Protein AF-G3MFV6-F1 (afdb_monomer)

Organism: Amblyomma maculatum (NCBI:txid34609)

pLDDT: mean 78.37, std 13.34, range [38.03, 94.69]

Foldseek 3Di:
DDPDDDKDKDWDADPVGDTPFIAIPDPVRVVRDDPVRVVVSVVVVVVVVVVVPPPCPPPPNPPDPPPDPDDDDDPPVPDDPDDPVVVVVVVCVPPPPPPPPPPDDDDDPVVVVVVVVVVCVVPVPDDDDDDDD

Sequence (133 aa):
MLSAQPLESWLVIRHDGLVKLAHCTCIAGLGEACSHIAAVLFYLQATAAFYKREACRNGDDTWLPPHIENMLYVPISEIDFTSGKLKNKRRATRSPRSERRKAVKEPTEKEWATFLEAVSKAEPRAAILSVTP

Radius of gyration: 29.59 Å; Cα contacts (8 Å, |Δi|>4): 61; chains: 1; bounding box: 67×56×56 Å

Structure (mmCIF, N/CA/C/O backbone):
data_AF-G3MFV6-F1
#
_entry.id   AF-G3MFV6-F1
#
loop_
_atom_site.group_PDB
_atom_site.id
_atom_site.type_symbol
_atom_site.label_atom_id
_atom_site.label_alt_id
_atom_site.label_comp_id
_atom_site.label_asym_id
_atom_site.label_entity_id
_atom_site.label_seq_id
_atom_site.pdbx_PDB_ins_code
_atom_site.Cartn_x
_atom_site.Cartn_y
_atom_site.Cartn_z
_atom_site.occupancy
_atom_site.B_iso_or_equiv
_atom_site.auth_seq_id
_atom_site.auth_comp_id
_atom_site.auth_asym_id
_atom_site.auth_atom_id
_atom_site.pdbx_PDB_model_num
ATOM 1 N N . MET A 1 1 ? -13.646 -18.810 16.609 1.00 38.03 1 MET A N 1
ATOM 2 C CA . MET A 1 1 ? -12.653 -18.262 15.660 1.00 38.03 1 MET A CA 1
ATOM 3 C C . MET A 1 1 ? -12.789 -19.045 14.369 1.00 38.03 1 MET A C 1
ATOM 5 O O . MET A 1 1 ? -12.482 -20.228 14.372 1.00 38.03 1 MET A O 1
ATOM 9 N N . LEU A 1 2 ? -13.349 -18.452 13.313 1.00 43.94 2 LEU A N 1
ATOM 10 C CA . LEU A 1 2 ? -13.430 -19.128 12.017 1.00 43.94 2 LEU A CA 1
ATOM 11 C C . LEU A 1 2 ? -12.021 -19.183 11.425 1.00 43.94 2 LEU A C 1
ATOM 13 O O . LEU A 1 2 ? -11.457 -18.154 11.061 1.00 43.94 2 LEU A O 1
ATOM 17 N N . SER A 1 3 ? -11.448 -20.384 11.381 1.00 52.44 3 SER A N 1
ATOM 18 C CA . SER A 1 3 ? -10.265 -20.684 10.579 1.00 52.44 3 SER A CA 1
ATOM 19 C C . SER A 1 3 ? -10.695 -20.645 9.112 1.00 52.44 3 SER A C 1
ATOM 21 O O . SER A 1 3 ? -11.095 -21.652 8.536 1.00 52.44 3 SER A O 1
ATOM 23 N N . ALA A 1 4 ? -10.737 -19.445 8.535 1.00 67.75 4 ALA A N 1
ATOM 24 C CA . ALA A 1 4 ? -10.861 -19.296 7.095 1.00 67.75 4 ALA A CA 1
ATOM 25 C C . ALA A 1 4 ? -9.510 -19.675 6.482 1.00 67.75 4 ALA A C 1
ATOM 27 O O . ALA A 1 4 ? -8.471 -19.174 6.917 1.00 67.75 4 ALA A O 1
ATOM 28 N N . GLN A 1 5 ? -9.520 -20.590 5.514 1.00 74.75 5 GLN A N 1
ATOM 29 C CA . GLN A 1 5 ? -8.311 -20.932 4.773 1.00 74.75 5 GLN A CA 1
ATOM 30 C C . GLN A 1 5 ? -7.738 -19.662 4.116 1.00 74.75 5 GLN A C 1
ATOM 32 O O . GLN A 1 5 ? -8.519 -18.835 3.632 1.00 74.75 5 GLN A O 1
ATOM 37 N N . PRO A 1 6 ? -6.404 -19.474 4.112 1.00 80.12 6 PRO A N 1
ATOM 38 C CA . PRO A 1 6 ? -5.786 -18.349 3.424 1.00 80.12 6 PRO A CA 1
ATOM 39 C C . PRO A 1 6 ? -6.201 -18.345 1.954 1.00 80.12 6 PRO A C 1
ATOM 41 O O . PRO A 1 6 ? -6.156 -19.374 1.284 1.00 80.12 6 PRO A O 1
ATOM 44 N N . LEU A 1 7 ? -6.623 -17.185 1.463 1.00 85.81 7 LEU A N 1
ATOM 45 C CA . LEU A 1 7 ? -6.951 -17.013 0.055 1.00 85.81 7 LEU A CA 1
ATOM 46 C C . LEU A 1 7 ? -5.660 -17.014 -0.760 1.00 85.81 7 LEU A C 1
ATOM 48 O O . LEU A 1 7 ? -4.707 -16.312 -0.424 1.00 85.81 7 LEU A O 1
ATOM 52 N N . GLU A 1 8 ? -5.652 -17.766 -1.852 1.00 88.25 8 GLU A N 1
ATOM 53 C CA . GLU A 1 8 ? -4.541 -17.772 -2.790 1.00 88.25 8 GLU A CA 1
ATOM 54 C C . GLU A 1 8 ? -4.821 -16.748 -3.882 1.00 88.25 8 GLU A C 1
ATOM 56 O O . GLU A 1 8 ? -5.883 -16.749 -4.513 1.00 88.25 8 GLU A O 1
ATOM 61 N N . SER A 1 9 ? -3.870 -15.841 -4.080 1.00 90.25 9 SER A N 1
ATOM 62 C CA . SER A 1 9 ? -3.931 -14.828 -5.125 1.00 90.25 9 SER A CA 1
ATOM 63 C C . SER A 1 9 ? -2.646 -14.840 -5.928 1.00 90.25 9 SER A C 1
ATOM 65 O O . SER A 1 9 ? -1.559 -14.762 -5.354 1.00 90.25 9 SER A O 1
ATOM 67 N N . TRP A 1 10 ? -2.773 -14.887 -7.247 1.00 91.50 10 TRP A N 1
ATOM 68 C CA . TRP A 1 10 ? -1.651 -14.836 -8.172 1.00 91.50 10 TRP A CA 1
ATOM 69 C C . TRP A 1 10 ? -1.963 -13.886 -9.321 1.00 91.50 10 TRP A C 1
ATOM 71 O O . TRP A 1 10 ? -3.119 -13.592 -9.629 1.00 91.50 10 TRP A O 1
ATOM 81 N N . LEU A 1 11 ? -0.909 -13.362 -9.934 1.00 92.81 11 LEU A N 1
ATOM 82 C CA . LEU A 1 11 ? -1.010 -12.388 -11.007 1.00 92.81 11 LEU A CA 1
ATOM 83 C C . LEU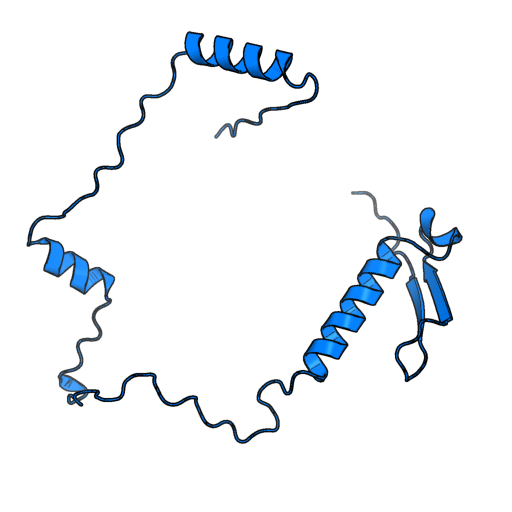 A 1 11 ? 0.195 -12.495 -11.938 1.00 92.81 11 LEU A C 1
ATOM 85 O O . LEU A 1 11 ? 1.288 -12.876 -11.523 1.00 92.81 11 LEU A O 1
ATOM 89 N N . VAL A 1 12 ? -0.019 -12.157 -13.203 1.00 93.88 12 VAL A N 1
ATOM 90 C CA . VAL A 1 12 ? 1.001 -12.157 -14.252 1.00 93.88 12 VAL A CA 1
ATOM 91 C C . VAL A 1 12 ? 1.204 -10.716 -14.696 1.00 93.88 12 VAL A C 1
ATOM 93 O O . VAL A 1 12 ? 0.308 -10.114 -15.292 1.00 93.88 12 VAL A O 1
ATOM 96 N N . ILE A 1 13 ? 2.379 -10.156 -14.407 1.00 93.81 13 ILE A N 1
ATOM 97 C CA . ILE A 1 13 ? 2.758 -8.788 -14.785 1.00 93.81 13 ILE A CA 1
ATOM 98 C C . ILE A 1 13 ? 3.916 -8.846 -15.776 1.00 93.81 13 ILE A C 1
ATOM 100 O O . ILE A 1 13 ? 4.885 -9.578 -15.582 1.00 93.81 13 ILE A O 1
ATOM 104 N N . ARG A 1 14 ? 3.825 -8.057 -16.845 1.00 94.69 14 ARG A N 1
ATOM 105 C CA . ARG A 1 14 ? 4.954 -7.813 -17.746 1.00 94.69 14 ARG A CA 1
ATOM 106 C C . ARG A 1 14 ? 5.969 -6.860 -17.119 1.00 94.69 14 ARG A C 1
ATOM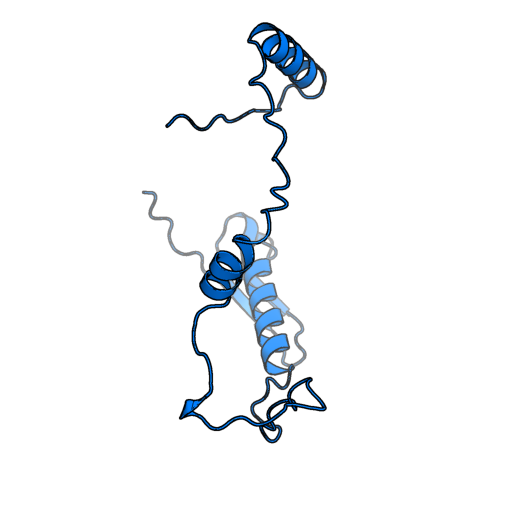 108 O O . ARG A 1 14 ? 5.639 -6.056 -16.258 1.00 94.69 14 ARG A O 1
ATOM 115 N N . HIS A 1 15 ? 7.190 -6.857 -17.645 1.00 89.50 15 HIS A N 1
ATOM 116 C CA . HIS A 1 15 ? 8.258 -5.965 -17.182 1.00 89.50 15 HIS A CA 1
ATOM 117 C C . HIS A 1 15 ? 7.907 -4.461 -17.258 1.00 89.50 15 HIS A C 1
ATOM 119 O O . HIS A 1 15 ? 8.447 -3.654 -16.508 1.00 89.50 15 HIS A O 1
ATOM 125 N N . ASP A 1 16 ? 6.996 -4.059 -18.144 1.00 89.94 16 ASP A N 1
ATOM 126 C CA . ASP A 1 16 ? 6.527 -2.673 -18.255 1.00 89.94 16 ASP A CA 1
ATOM 127 C C . ASP A 1 16 ? 5.440 -2.299 -17.228 1.00 89.94 16 ASP A C 1
ATOM 129 O O . ASP A 1 16 ? 4.945 -1.175 -17.235 1.00 89.94 16 ASP A O 1
ATOM 133 N N . GLY A 1 17 ? 5.074 -3.220 -16.332 1.00 89.81 17 GLY A N 1
ATOM 134 C CA . GLY A 1 17 ? 4.066 -3.014 -15.292 1.00 89.81 17 GLY A CA 1
ATOM 135 C C . GLY A 1 17 ? 2.636 -3.325 -15.734 1.00 89.81 17 GLY A C 1
ATOM 136 O O . GLY A 1 17 ? 1.714 -3.175 -14.934 1.00 89.81 17 GLY A O 1
ATOM 137 N N . LEU A 1 18 ? 2.420 -3.784 -16.974 1.00 93.38 18 LEU A N 1
ATOM 138 C CA . LEU A 1 18 ? 1.084 -4.154 -17.439 1.00 93.38 18 LEU A CA 1
ATOM 139 C C . LEU A 1 18 ? 0.654 -5.507 -16.851 1.00 93.38 18 LEU A C 1
ATOM 141 O O . LEU A 1 18 ? 1.306 -6.531 -17.077 1.00 93.38 18 LEU A O 1
ATOM 145 N N . VAL A 1 19 ? -0.479 -5.511 -16.144 1.00 92.75 19 VAL A N 1
ATOM 146 C CA . VAL A 1 19 ? -1.120 -6.717 -15.598 1.00 92.75 19 VAL A CA 1
ATOM 147 C C . VAL A 1 19 ? -1.830 -7.460 -16.731 1.00 92.75 19 VAL A C 1
ATOM 149 O O . VAL A 1 19 ? -2.702 -6.902 -17.392 1.00 92.75 19 VAL A O 1
ATOM 152 N N . LYS A 1 20 ? -1.436 -8.710 -16.989 1.00 92.94 20 LYS A N 1
ATOM 153 C CA . LYS A 1 20 ? -2.040 -9.572 -18.017 1.00 92.94 20 LYS A CA 1
ATOM 154 C C . LYS A 1 20 ? -3.177 -10.423 -17.485 1.00 92.94 20 LYS A C 1
ATOM 156 O O . LYS A 1 20 ? -4.131 -10.656 -18.214 1.00 92.94 20 LYS A O 1
ATOM 161 N N . LEU A 1 21 ? -3.032 -10.904 -16.258 1.00 91.69 21 LEU A N 1
ATOM 162 C CA . LEU A 1 21 ? -3.987 -11.793 -15.617 1.00 91.69 21 LEU A CA 1
ATOM 163 C C . LEU A 1 21 ? -3.846 -11.662 -14.106 1.00 91.69 21 LEU A C 1
ATOM 165 O O . LEU A 1 21 ? -2.733 -11.482 -13.606 1.00 91.69 21 LEU A O 1
ATOM 169 N N . ALA A 1 22 ? -4.957 -11.761 -13.392 1.00 91.81 22 ALA A N 1
ATOM 170 C CA . ALA A 1 22 ? -4.977 -11.821 -11.943 1.00 91.81 22 ALA A CA 1
ATOM 171 C C . ALA A 1 22 ? -6.118 -12.734 -11.498 1.00 91.81 22 ALA A C 1
ATOM 173 O O . ALA A 1 22 ? -7.215 -12.680 -12.047 1.00 91.81 22 ALA A O 1
ATOM 174 N N . HIS A 1 23 ? -5.857 -13.579 -10.510 1.00 91.81 23 HIS A N 1
ATOM 175 C CA . HIS A 1 23 ? -6.847 -14.508 -9.993 1.00 91.81 23 HIS A CA 1
ATOM 176 C C . HIS A 1 23 ? -6.737 -14.620 -8.482 1.00 91.81 23 HIS A C 1
ATOM 178 O O . HIS A 1 23 ? -5.644 -14.606 -7.913 1.00 91.81 23 HIS A O 1
ATOM 184 N N . CYS A 1 24 ? -7.886 -14.747 -7.832 1.00 92.31 24 CYS A N 1
ATOM 185 C CA . CYS A 1 24 ? -7.980 -14.963 -6.401 1.00 92.31 24 CYS A CA 1
ATOM 186 C C . CYS A 1 24 ? -9.057 -16.007 -6.125 1.00 92.31 24 CYS A C 1
ATOM 188 O O . CYS A 1 24 ? -10.153 -15.910 -6.672 1.00 92.31 24 CYS A O 1
ATOM 190 N N . THR A 1 25 ? -8.789 -16.942 -5.214 1.00 90.19 25 THR A N 1
ATOM 191 C CA . THR A 1 25 ? -9.726 -18.019 -4.847 1.00 90.19 25 THR A CA 1
ATOM 192 C C . THR A 1 25 ? -10.933 -17.550 -4.023 1.00 90.19 25 THR A C 1
ATOM 194 O O . THR A 1 25 ? -11.736 -18.360 -3.564 1.00 90.19 25 THR A O 1
ATOM 197 N N . CYS A 1 26 ? -11.098 -16.237 -3.823 1.00 88.94 26 CYS A N 1
ATOM 198 C CA . CYS A 1 26 ? -12.270 -15.687 -3.149 1.00 88.94 26 CYS A CA 1
ATOM 199 C C . CYS A 1 26 ? -13.516 -15.750 -4.047 1.00 88.94 26 CYS A C 1
ATOM 201 O O . CYS A 1 26 ? -13.413 -15.735 -5.270 1.00 88.94 26 CYS A O 1
ATOM 203 N N . ILE A 1 27 ? -14.705 -15.724 -3.441 1.00 86.00 27 ILE A N 1
ATOM 204 C CA . ILE A 1 27 ? -15.995 -15.809 -4.154 1.00 86.00 27 ILE A CA 1
ATOM 205 C C . ILE A 1 27 ? -16.129 -14.721 -5.237 1.00 86.00 27 ILE A C 1
ATOM 207 O O . ILE A 1 27 ? -16.627 -14.982 -6.326 1.00 86.00 27 ILE A O 1
ATOM 211 N N . ALA A 1 28 ? -15.626 -13.514 -4.968 1.00 81.25 28 ALA A N 1
ATOM 212 C CA . ALA A 1 28 ? -15.612 -12.414 -5.935 1.00 81.25 28 ALA A CA 1
ATOM 213 C C . ALA A 1 28 ? -14.498 -12.536 -6.998 1.00 81.25 28 ALA A C 1
ATOM 215 O O . ALA A 1 28 ? -14.551 -11.880 -8.032 1.00 81.25 28 ALA A O 1
ATOM 216 N N . GLY A 1 29 ? -13.473 -13.354 -6.750 1.00 70.38 29 GLY A N 1
ATOM 217 C CA . GLY A 1 29 ? -12.284 -13.500 -7.594 1.00 70.38 29 GLY A CA 1
ATOM 218 C C . GLY A 1 29 ? -12.490 -14.381 -8.825 1.00 70.38 29 GLY A C 1
ATOM 219 O O . GLY A 1 29 ? -11.629 -14.402 -9.701 1.00 70.38 29 GLY A O 1
ATOM 220 N N . LEU A 1 30 ? -13.654 -15.029 -8.945 1.00 71.19 30 LEU A N 1
ATOM 221 C CA . LEU A 1 30 ? -14.089 -15.705 -10.172 1.00 71.19 30 LEU A CA 1
ATOM 222 C C . LEU A 1 30 ? -14.251 -14.734 -11.357 1.00 71.19 30 LEU A C 1
ATOM 224 O O . LEU A 1 30 ? -14.195 -15.168 -12.500 1.00 71.19 30 LEU A O 1
ATOM 228 N N . GLY A 1 31 ? -14.419 -13.432 -11.089 1.00 75.12 31 GLY A N 1
ATOM 229 C CA . GLY A 1 31 ? -14.450 -12.372 -12.101 1.00 75.12 31 GLY A CA 1
ATOM 230 C C . GLY A 1 31 ? -13.110 -11.664 -12.327 1.00 75.12 31 GLY A C 1
ATOM 231 O O . GLY A 1 31 ? -13.121 -10.554 -12.848 1.00 75.12 31 GLY A O 1
ATOM 232 N N . GLU A 1 32 ? -11.985 -12.238 -11.875 1.00 73.81 32 GLU A N 1
ATOM 233 C CA . GLU A 1 32 ? -10.601 -11.715 -11.988 1.00 73.81 32 GLU A CA 1
ATOM 234 C C . GLU A 1 32 ? -10.323 -10.373 -11.269 1.00 73.81 32 GLU A C 1
ATOM 236 O O . GLU A 1 32 ? -9.178 -10.053 -10.946 1.00 73.81 32 GLU A O 1
ATOM 241 N N . ALA A 1 33 ? -11.362 -9.614 -10.917 1.00 81.81 33 ALA A N 1
ATOM 242 C CA . ALA A 1 33 ? -11.291 -8.345 -10.207 1.00 81.81 33 ALA A CA 1
ATOM 243 C C . ALA A 1 33 ? -11.956 -8.450 -8.827 1.00 81.81 33 ALA A C 1
ATOM 245 O O . ALA A 1 33 ? -13.175 -8.365 -8.686 1.00 81.81 33 ALA A O 1
ATOM 246 N N . CYS A 1 34 ? -11.145 -8.593 -7.778 1.00 92.25 34 CYS A N 1
ATOM 247 C CA . CYS A 1 34 ? -11.603 -8.511 -6.391 1.00 92.25 34 CYS A CA 1
ATOM 248 C C . CYS A 1 34 ? -10.749 -7.531 -5.576 1.00 92.25 34 CYS A C 1
ATOM 250 O O . CYS A 1 34 ? -9.646 -7.149 -5.977 1.00 92.25 34 CYS A O 1
ATOM 252 N N . SER A 1 35 ? -11.239 -7.139 -4.399 1.00 92.25 35 SER A N 1
ATOM 253 C CA . SER A 1 35 ? -10.514 -6.248 -3.483 1.00 92.25 35 SER A CA 1
ATOM 254 C C . SER A 1 35 ? -9.157 -6.811 -3.048 1.00 92.25 35 SER A C 1
ATOM 256 O O . SER A 1 35 ? -8.223 -6.041 -2.840 1.00 92.25 35 SER A O 1
ATOM 258 N N . HIS A 1 36 ? -9.012 -8.137 -2.969 1.00 92.50 36 HIS A N 1
ATOM 259 C CA . HIS A 1 36 ? -7.730 -8.778 -2.669 1.00 92.50 36 HIS A CA 1
ATOM 260 C C . HIS A 1 36 ? -6.702 -8.530 -3.781 1.00 92.50 36 HIS A C 1
ATOM 262 O O . HIS A 1 36 ? -5.589 -8.103 -3.490 1.00 92.50 36 HIS A O 1
ATOM 268 N N . ILE A 1 37 ? -7.082 -8.708 -5.054 1.00 93.25 37 ILE A N 1
ATOM 269 C CA . ILE A 1 37 ? -6.211 -8.387 -6.196 1.00 93.25 37 ILE A CA 1
ATOM 270 C C . ILE A 1 37 ? -5.849 -6.903 -6.200 1.00 93.25 37 ILE A C 1
ATOM 272 O O . ILE A 1 37 ? -4.679 -6.561 -6.360 1.00 93.25 37 ILE A O 1
ATOM 276 N N . ALA A 1 38 ? -6.823 -6.021 -5.956 1.00 92.19 38 ALA A N 1
ATOM 277 C CA . ALA A 1 38 ? -6.561 -4.589 -5.856 1.00 92.19 38 ALA A CA 1
ATOM 278 C C . ALA A 1 38 ? -5.534 -4.276 -4.753 1.00 92.19 38 ALA A C 1
ATOM 280 O O 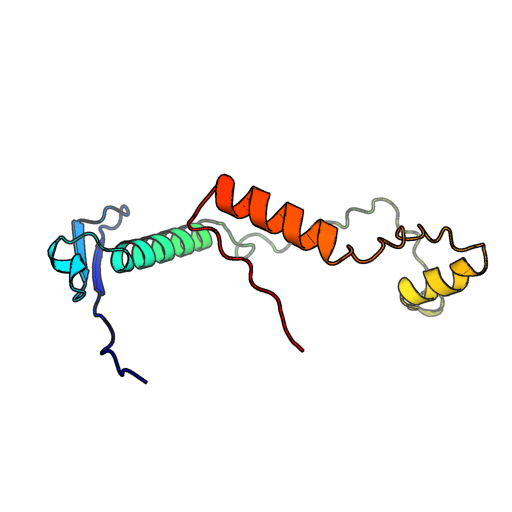. ALA A 1 38 ? -4.596 -3.520 -4.991 1.00 92.19 38 ALA A O 1
ATOM 281 N N . ALA A 1 39 ? -5.658 -4.893 -3.575 1.00 93.69 39 ALA A N 1
ATOM 282 C CA . ALA A 1 39 ? -4.718 -4.709 -2.472 1.00 93.69 39 ALA A CA 1
ATOM 283 C C . ALA A 1 39 ? -3.289 -5.147 -2.837 1.00 93.69 39 ALA A C 1
ATOM 285 O O . ALA A 1 39 ? -2.338 -4.414 -2.561 1.00 93.69 39 ALA A O 1
ATOM 286 N N . VAL A 1 40 ? -3.129 -6.294 -3.507 1.00 93.12 40 VAL A N 1
ATOM 287 C CA . VAL A 1 40 ? -1.813 -6.760 -3.977 1.00 93.12 40 VAL A CA 1
ATOM 288 C C . VAL A 1 40 ? -1.226 -5.789 -5.007 1.00 93.12 40 VAL A C 1
ATOM 290 O O . VAL A 1 40 ? -0.054 -5.425 -4.907 1.00 93.12 40 VAL A O 1
ATOM 293 N N . LEU A 1 41 ? -2.029 -5.309 -5.960 1.00 93.88 41 LEU A N 1
ATOM 294 C CA . LEU A 1 41 ? -1.579 -4.330 -6.955 1.00 93.88 41 LEU A CA 1
ATOM 295 C C . LEU A 1 41 ? -1.175 -2.996 -6.313 1.00 93.88 41 LEU A C 1
ATOM 297 O O . LEU A 1 41 ? -0.147 -2.431 -6.685 1.00 93.88 41 LEU A O 1
ATOM 301 N N . PHE A 1 42 ? -1.919 -2.513 -5.315 1.00 94.69 42 PHE A N 1
ATOM 302 C CA . PHE A 1 42 ? -1.541 -1.315 -4.561 1.00 94.69 42 PHE A CA 1
ATOM 303 C C . PHE A 1 42 ? -0.228 -1.500 -3.803 1.00 94.69 42 PHE A C 1
ATOM 305 O O . PHE A 1 42 ? 0.607 -0.595 -3.810 1.00 94.69 42 PHE A O 1
ATOM 312 N N . TYR A 1 43 ? -0.015 -2.667 -3.191 1.00 94.56 43 TYR A N 1
ATOM 313 C CA . TYR A 1 43 ? 1.248 -2.986 -2.534 1.00 94.56 43 TYR A CA 1
ATOM 314 C C . TYR A 1 43 ? 2.418 -2.966 -3.526 1.00 94.56 43 TYR A C 1
ATOM 316 O O . TYR A 1 43 ? 3.416 -2.295 -3.271 1.00 94.56 43 TYR A O 1
ATOM 324 N N . LEU A 1 44 ? 2.281 -3.628 -4.680 1.00 93.50 44 LEU A N 1
ATOM 325 C CA . LEU A 1 44 ? 3.313 -3.650 -5.723 1.00 93.50 44 LEU A CA 1
ATOM 326 C C . LEU A 1 44 ? 3.608 -2.255 -6.285 1.00 93.50 44 LEU A C 1
ATOM 328 O O . LEU A 1 44 ? 4.763 -1.904 -6.514 1.00 93.50 44 LEU A O 1
ATOM 332 N N . GLN A 1 45 ? 2.579 -1.433 -6.474 1.00 92.19 45 GLN A N 1
ATOM 333 C CA . GLN A 1 45 ? 2.758 -0.055 -6.917 1.00 92.19 45 GLN A CA 1
ATOM 334 C C . GLN A 1 45 ? 3.504 0.778 -5.868 1.00 92.19 45 GLN A C 1
ATOM 336 O O . GLN A 1 45 ? 4.400 1.550 -6.212 1.00 92.19 45 GLN A O 1
ATOM 341 N N . ALA A 1 46 ? 3.153 0.628 -4.589 1.00 93.31 46 ALA A N 1
ATOM 342 C CA . ALA A 1 46 ? 3.803 1.340 -3.496 1.00 93.31 46 ALA A CA 1
ATOM 343 C C . ALA A 1 46 ? 5.269 0.918 -3.332 1.00 93.31 46 ALA A C 1
ATOM 345 O O . ALA A 1 46 ? 6.132 1.780 -3.165 1.00 93.31 46 ALA A O 1
ATOM 346 N N . THR A 1 47 ? 5.574 -0.378 -3.433 1.00 90.50 47 THR A N 1
ATOM 347 C CA . THR A 1 47 ? 6.956 -0.871 -3.385 1.00 90.50 47 THR A CA 1
ATOM 348 C C . THR A 1 47 ? 7.747 -0.400 -4.598 1.00 90.50 47 THR A C 1
ATOM 350 O O . THR A 1 47 ? 8.834 0.145 -4.429 1.00 90.50 47 THR A O 1
ATOM 353 N N . ALA A 1 48 ? 7.199 -0.490 -5.811 1.00 89.00 48 ALA A N 1
ATOM 354 C CA . ALA A 1 48 ? 7.850 0.032 -7.011 1.00 89.00 48 ALA A CA 1
ATOM 355 C C . ALA A 1 48 ? 8.122 1.542 -6.909 1.00 89.00 48 ALA A C 1
ATOM 357 O O . ALA A 1 48 ? 9.199 2.006 -7.281 1.00 89.00 48 ALA A O 1
ATOM 358 N N . ALA A 1 49 ? 7.178 2.317 -6.369 1.00 87.62 49 ALA A N 1
ATOM 359 C CA . ALA A 1 49 ? 7.374 3.738 -6.104 1.00 87.62 49 ALA A CA 1
ATOM 360 C C . ALA A 1 49 ? 8.448 3.982 -5.034 1.00 87.62 49 ALA A C 1
ATOM 362 O O . ALA A 1 49 ? 9.240 4.907 -5.182 1.00 87.62 49 ALA A O 1
ATOM 363 N N . PHE A 1 50 ? 8.505 3.157 -3.987 1.00 87.12 50 PHE A N 1
ATOM 364 C CA . PHE A 1 50 ? 9.542 3.231 -2.960 1.00 87.12 50 PHE A CA 1
ATOM 365 C C . PHE A 1 50 ? 10.938 2.954 -3.525 1.00 87.12 50 PHE A C 1
ATOM 367 O O . PHE A 1 50 ? 11.860 3.681 -3.191 1.00 87.12 50 PHE A O 1
ATOM 374 N N . TYR A 1 51 ? 11.091 1.965 -4.409 1.00 81.25 51 TYR A N 1
ATOM 375 C CA . TYR A 1 51 ? 12.375 1.670 -5.056 1.00 81.25 51 TYR A CA 1
ATOM 376 C C . TYR A 1 51 ? 12.775 2.706 -6.115 1.00 81.25 51 TYR A C 1
ATOM 378 O O . TYR A 1 51 ? 13.962 2.942 -6.312 1.00 81.25 51 TYR A O 1
ATOM 386 N N . LYS A 1 52 ? 11.805 3.321 -6.807 1.00 77.12 52 LYS A N 1
ATOM 387 C CA . LYS A 1 52 ? 12.057 4.408 -7.774 1.00 77.12 52 LYS A CA 1
ATOM 388 C C . LYS A 1 52 ? 12.379 5.738 -7.108 1.00 77.12 52 LYS A C 1
ATOM 390 O O . LYS A 1 52 ? 13.075 6.558 -7.697 1.00 77.12 52 LYS A O 1
ATOM 395 N N . ARG A 1 53 ? 11.843 5.984 -5.912 1.00 67.06 53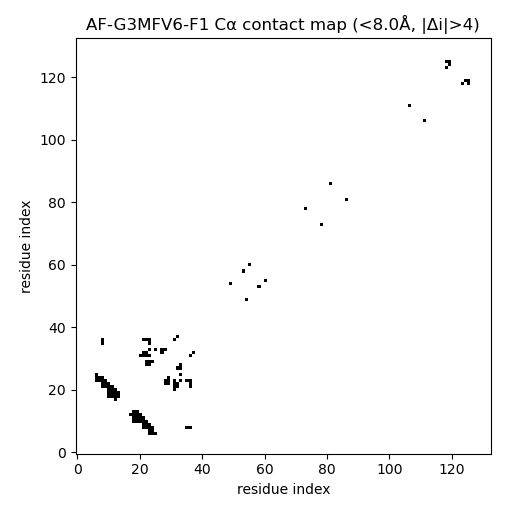 ARG A N 1
ATOM 396 C CA . ARG A 1 53 ? 12.348 7.052 -5.058 1.00 67.06 53 ARG A CA 1
ATOM 397 C C . ARG A 1 53 ? 13.758 6.623 -4.688 1.00 67.06 53 ARG A C 1
ATOM 399 O O . ARG A 1 53 ? 13.921 5.615 -4.013 1.00 67.06 53 ARG A O 1
ATOM 406 N N . GLU A 1 54 ? 14.762 7.347 -5.164 1.00 58.19 54 GLU A N 1
ATOM 407 C CA . GLU A 1 54 ? 16.134 7.222 -4.682 1.00 58.19 54 GLU A CA 1
ATOM 408 C C . GLU A 1 54 ? 16.119 7.530 -3.184 1.00 58.19 54 GLU A C 1
ATOM 410 O O . GLU A 1 54 ? 16.259 8.668 -2.745 1.00 58.19 54 GLU A O 1
ATOM 415 N N . ALA A 1 55 ? 15.802 6.525 -2.376 1.00 52.53 55 ALA A N 1
ATOM 416 C CA . ALA A 1 55 ? 15.679 6.662 -0.946 1.00 52.53 55 ALA A CA 1
ATOM 417 C C . ALA A 1 55 ? 17.089 6.778 -0.391 1.00 52.53 55 ALA A C 1
ATOM 419 O O . ALA A 1 55 ? 17.617 5.753 0.005 1.00 52.53 55 ALA A O 1
ATOM 420 N N . CYS A 1 56 ? 17.691 7.972 -0.434 1.00 55.03 56 CYS A N 1
ATOM 421 C CA . CYS A 1 56 ? 18.912 8.375 0.280 1.00 55.03 56 CYS A CA 1
ATOM 422 C C . CYS A 1 56 ? 19.960 7.258 0.469 1.00 55.03 56 CYS A C 1
ATOM 424 O O . CYS A 1 56 ? 20.475 7.095 1.562 1.00 55.03 56 CYS A O 1
ATOM 426 N N . ARG A 1 57 ? 20.159 6.382 -0.521 1.00 53.22 57 ARG A N 1
ATOM 427 C CA . ARG A 1 57 ? 20.971 5.159 -0.364 1.00 53.22 57 ARG A CA 1
ATOM 428 C C . ARG A 1 57 ? 22.097 5.097 -1.381 1.00 53.22 57 ARG A C 1
ATOM 430 O O . ARG A 1 57 ? 23.023 4.322 -1.194 1.00 53.22 57 ARG A O 1
ATOM 437 N N . ASN A 1 58 ? 22.017 5.922 -2.425 1.00 54.94 58 ASN A N 1
ATOM 438 C CA . ASN A 1 58 ? 22.992 5.970 -3.512 1.00 54.94 58 ASN A CA 1
ATOM 439 C C . ASN A 1 58 ? 23.457 7.398 -3.860 1.00 54.94 58 ASN A C 1
ATOM 441 O O . ASN A 1 58 ? 24.266 7.553 -4.767 1.00 54.94 58 ASN A O 1
ATOM 445 N N . GLY A 1 59 ? 22.935 8.430 -3.193 1.00 62.38 59 GLY A N 1
ATOM 446 C CA . GLY A 1 59 ? 23.516 9.772 -3.242 1.00 62.38 59 GLY A CA 1
ATOM 447 C C . GLY A 1 59 ? 24.348 9.949 -1.984 1.00 62.38 59 GLY A C 1
ATOM 448 O O . GLY A 1 59 ? 23.917 9.459 -0.946 1.00 62.38 59 GLY A O 1
ATOM 449 N N . ASP A 1 60 ? 25.513 10.591 -2.077 1.00 63.00 60 ASP A N 1
ATOM 450 C CA . ASP A 1 60 ? 26.343 10.910 -0.913 1.00 63.00 60 ASP A CA 1
ATOM 451 C C . ASP A 1 60 ? 25.447 11.415 0.221 1.00 63.00 60 ASP A C 1
ATOM 453 O O . ASP A 1 60 ? 24.774 12.437 0.054 1.00 63.00 60 ASP A O 1
ATOM 457 N N . ASP A 1 61 ? 25.400 10.667 1.330 1.00 60.47 61 ASP A N 1
ATOM 458 C CA . ASP A 1 61 ? 24.547 10.896 2.502 1.00 60.47 61 ASP A CA 1
ATOM 459 C C . ASP A 1 61 ? 24.972 12.177 3.233 1.00 60.47 61 ASP A C 1
ATOM 461 O O . ASP A 1 61 ? 25.448 12.186 4.371 1.00 60.47 61 ASP A O 1
ATOM 465 N N . THR A 1 62 ? 24.843 13.299 2.543 1.00 66.75 62 THR A N 1
ATOM 466 C CA . THR A 1 62 ? 25.160 14.612 3.052 1.00 66.75 62 THR A CA 1
ATOM 467 C C . THR A 1 62 ? 23.963 14.999 3.888 1.00 66.75 62 THR A C 1
ATOM 469 O O . THR A 1 62 ? 22.887 15.297 3.364 1.00 66.75 62 THR A O 1
ATOM 472 N N . TRP A 1 63 ? 24.132 14.924 5.207 1.00 71.75 63 TRP A N 1
ATOM 473 C CA . TRP A 1 63 ? 23.178 15.477 6.156 1.00 71.75 63 TRP A CA 1
ATOM 474 C C . TRP A 1 63 ? 22.721 16.839 5.645 1.00 71.75 63 TRP A C 1
ATOM 476 O O . TRP A 1 63 ? 23.553 17.707 5.370 1.00 71.75 63 TRP A O 1
ATOM 486 N N . LEU A 1 64 ? 21.404 17.006 5.489 1.00 72.31 64 LEU A N 1
ATOM 487 C CA . LEU A 1 64 ? 20.830 18.308 5.174 1.00 72.31 64 LEU A CA 1
ATOM 488 C C . LEU A 1 64 ? 21.427 19.309 6.169 1.00 72.31 64 LEU A C 1
ATOM 490 O O . LEU A 1 64 ? 21.373 19.042 7.378 1.00 72.31 64 LEU A O 1
ATOM 494 N N . PRO A 1 65 ? 22.033 20.411 5.696 1.00 72.38 65 PRO A N 1
ATOM 495 C CA . PRO A 1 65 ? 22.611 21.383 6.601 1.00 72.38 65 PRO A CA 1
ATOM 496 C C . PRO A 1 65 ? 21.519 21.833 7.580 1.00 72.38 65 PRO A C 1
ATOM 498 O O . PRO A 1 65 ? 20.359 21.990 7.176 1.00 72.38 65 PRO A O 1
ATOM 501 N N . PRO A 1 66 ? 21.841 21.991 8.876 1.00 72.44 66 PRO A N 1
ATOM 502 C CA . PRO A 1 66 ? 20.862 22.467 9.838 1.00 72.44 66 PRO A CA 1
ATOM 503 C C . PRO A 1 66 ? 20.278 23.789 9.331 1.00 72.44 66 PRO A C 1
ATOM 505 O O . PRO A 1 66 ? 21.008 24.645 8.842 1.00 72.44 66 PRO A O 1
ATOM 508 N N . HIS A 1 67 ? 18.965 23.979 9.480 1.00 77.38 67 HIS A N 1
ATOM 509 C CA . HIS A 1 67 ? 18.240 25.194 9.065 1.00 77.38 67 HIS A CA 1
ATOM 510 C C . HIS A 1 67 ? 18.667 26.468 9.840 1.00 77.38 67 HIS A C 1
ATOM 512 O O . HIS A 1 67 ? 17.976 27.479 9.846 1.00 77.38 67 HIS A O 1
ATOM 518 N N . ILE A 1 68 ? 19.777 26.420 10.570 1.00 78.44 68 ILE A N 1
ATOM 519 C CA . ILE A 1 68 ? 20.216 27.452 11.497 1.00 78.44 68 ILE A CA 1
ATOM 520 C C . ILE A 1 68 ? 21.521 28.021 10.948 1.00 78.44 68 ILE A C 1
ATOM 522 O O . ILE A 1 68 ? 22.573 27.405 11.075 1.00 78.44 68 ILE A O 1
ATOM 526 N N . GLU A 1 69 ? 21.441 29.208 10.348 1.00 68.12 69 GLU A N 1
ATOM 527 C CA . GLU A 1 69 ? 22.603 29.904 9.776 1.00 68.12 69 GLU A CA 1
ATOM 528 C C . GLU A 1 69 ? 23.575 30.413 10.853 1.00 68.12 69 GLU A C 1
ATOM 530 O O . GLU A 1 69 ? 24.766 30.546 10.598 1.00 68.12 69 GLU A O 1
ATOM 535 N N . ASN A 1 70 ? 23.085 30.673 12.073 1.00 68.00 70 ASN A N 1
ATOM 536 C CA . ASN A 1 70 ? 23.866 31.265 13.160 1.00 68.00 70 ASN A CA 1
ATOM 537 C C . ASN A 1 70 ? 23.576 30.567 14.495 1.00 68.00 70 ASN A C 1
ATOM 539 O O . ASN A 1 70 ? 22.651 30.939 15.220 1.00 68.00 70 ASN A O 1
ATOM 543 N N . MET A 1 71 ? 24.370 29.550 14.833 1.00 72.56 71 MET A N 1
ATOM 544 C CA . MET A 1 71 ? 24.371 28.951 16.168 1.00 72.56 71 MET A CA 1
ATOM 545 C C . MET A 1 71 ? 25.532 29.539 16.973 1.00 72.56 71 MET A C 1
ATOM 547 O O . MET A 1 71 ? 26.692 29.390 16.598 1.00 72.56 71 MET A O 1
ATOM 551 N N . LEU A 1 72 ? 25.227 30.214 18.085 1.00 76.81 72 LEU A N 1
ATOM 552 C CA . LEU A 1 72 ? 26.246 30.591 19.063 1.00 76.81 72 LEU A CA 1
ATOM 553 C C . LEU A 1 72 ? 26.745 29.306 19.728 1.00 76.81 72 LEU A C 1
ATOM 555 O O . LEU A 1 72 ? 25.999 28.648 20.454 1.00 76.81 72 LEU A O 1
ATOM 559 N N . TYR A 1 73 ? 27.986 28.929 19.429 1.00 78.00 73 TYR A N 1
ATOM 560 C CA . TYR A 1 73 ? 28.635 27.788 20.060 1.00 78.00 73 TYR A CA 1
ATOM 561 C C . TYR A 1 73 ? 28.891 28.101 21.532 1.00 78.00 73 TYR A C 1
ATOM 563 O O . TYR A 1 73 ? 29.387 29.171 21.879 1.00 78.00 73 TYR A O 1
ATOM 571 N N . VAL A 1 74 ? 28.548 27.148 22.389 1.00 83.06 74 VAL A N 1
ATOM 572 C CA . VAL A 1 74 ? 28.724 27.227 23.838 1.00 83.06 74 VAL A CA 1
ATOM 573 C C . VAL A 1 74 ? 29.471 25.959 24.268 1.00 83.06 74 VAL A C 1
ATOM 575 O O . VAL A 1 74 ? 29.163 24.885 23.735 1.00 83.06 74 VAL A O 1
ATOM 578 N N . PRO A 1 75 ? 30.463 26.039 25.177 1.00 85.44 75 PRO A N 1
ATOM 579 C CA . PRO A 1 75 ? 31.160 24.864 25.692 1.00 85.44 75 PRO A CA 1
ATOM 580 C C . PRO A 1 75 ? 30.177 23.825 26.228 1.00 85.44 75 PRO A C 1
ATOM 582 O O . PRO A 1 75 ? 29.164 24.177 26.825 1.00 85.44 75 PRO A O 1
ATOM 585 N N . ILE A 1 76 ? 30.483 22.533 26.072 1.00 82.50 76 ILE A N 1
ATOM 586 C CA . ILE A 1 76 ? 29.567 21.457 26.492 1.00 82.50 76 ILE A CA 1
ATOM 587 C C . ILE A 1 76 ? 29.196 21.530 27.982 1.00 82.50 76 ILE A C 1
ATOM 589 O O . ILE A 1 76 ? 28.083 21.173 28.358 1.00 82.50 76 ILE A O 1
ATOM 593 N N . SER A 1 77 ? 30.103 22.054 28.812 1.00 86.12 77 SER A N 1
ATOM 594 C CA . SER A 1 77 ? 29.898 22.316 30.241 1.00 86.12 77 SER A CA 1
ATOM 595 C C . SER A 1 77 ? 28.806 23.347 30.531 1.00 86.12 77 SER A C 1
ATOM 597 O O . SER A 1 77 ? 28.235 23.345 31.617 1.00 86.12 77 SER A O 1
ATOM 599 N N . GLU A 1 78 ? 28.517 24.225 29.576 1.00 85.69 78 GLU A N 1
ATOM 600 C CA . GLU A 1 78 ? 27.551 25.318 29.684 1.00 85.69 78 GLU A CA 1
ATOM 601 C C . GLU A 1 78 ? 26.239 25.015 28.934 1.00 85.69 78 GLU A C 1
ATOM 603 O O . GLU A 1 78 ? 25.287 25.798 28.991 1.00 85.69 78 GLU A O 1
ATOM 608 N N . ILE A 1 79 ? 26.142 23.865 28.253 1.00 84.75 79 ILE A N 1
ATOM 609 C CA . ILE A 1 79 ? 24.915 23.449 27.568 1.00 84.75 79 ILE A CA 1
ATOM 610 C C . ILE A 1 79 ? 23.879 22.997 28.600 1.00 84.75 79 ILE A C 1
ATOM 612 O O . ILE A 1 79 ? 24.004 21.967 29.260 1.00 84.75 79 ILE A O 1
ATOM 616 N N . ASP A 1 80 ? 22.788 23.751 28.696 1.00 80.75 80 ASP A N 1
ATOM 617 C CA . ASP A 1 80 ? 21.654 23.379 29.534 1.00 80.75 80 ASP A CA 1
ATOM 618 C C . ASP A 1 80 ? 20.775 22.318 28.842 1.00 80.75 80 ASP A C 1
ATOM 620 O O . ASP A 1 80 ? 19.856 22.649 28.079 1.00 80.75 80 ASP A O 1
ATOM 624 N N . PHE A 1 81 ? 21.030 21.044 29.162 1.00 82.12 81 PHE A N 1
ATOM 625 C CA . PHE A 1 81 ? 20.261 19.872 28.715 1.00 82.12 81 PHE A CA 1
ATOM 626 C C . PHE A 1 81 ? 18.891 19.714 29.396 1.00 82.12 81 PHE A C 1
ATOM 628 O O . PHE A 1 81 ? 18.205 18.708 29.190 1.00 82.12 81 PHE A O 1
ATOM 635 N N . THR A 1 82 ? 18.448 20.667 30.224 1.00 83.75 82 THR A N 1
ATOM 636 C CA . THR A 1 82 ? 17.116 20.564 30.822 1.00 83.75 82 THR A CA 1
ATOM 637 C C . THR A 1 82 ? 16.031 20.573 29.746 1.00 83.75 82 THR A C 1
ATOM 639 O O . THR A 1 82 ? 16.050 21.356 28.793 1.00 83.75 82 THR A O 1
ATOM 642 N N . SER A 1 83 ? 15.048 19.679 29.898 1.00 76.75 83 SER A N 1
ATOM 643 C CA . SER A 1 83 ? 13.966 19.551 28.918 1.00 76.75 83 SER A CA 1
ATOM 644 C C . SER A 1 83 ? 13.231 20.880 28.711 1.00 76.75 83 SER A C 1
ATOM 646 O O . SER A 1 83 ? 12.983 21.628 29.662 1.00 76.75 83 SER A O 1
ATOM 648 N N . GLY A 1 84 ? 12.783 21.142 27.478 1.00 74.69 84 GLY A N 1
ATOM 649 C CA . GLY A 1 84 ? 11.982 22.332 27.167 1.00 74.69 84 GLY A CA 1
ATOM 650 C C . GLY A 1 84 ? 10.737 22.465 28.055 1.00 74.69 84 GLY A C 1
ATOM 651 O O . GLY A 1 84 ? 10.348 23.572 28.418 1.00 74.69 84 GLY A O 1
ATOM 652 N N . LYS A 1 85 ? 10.168 21.337 28.510 1.00 73.62 85 LYS A N 1
ATOM 653 C CA . LYS A 1 85 ? 9.058 21.299 29.478 1.00 73.62 85 LYS A CA 1
ATOM 654 C C . LYS A 1 85 ? 9.459 21.859 30.847 1.00 73.62 85 LYS A C 1
ATOM 656 O O . LYS A 1 85 ? 8.686 22.607 31.445 1.00 73.62 85 LYS A O 1
ATOM 661 N N . LEU A 1 86 ? 10.654 21.527 31.339 1.00 72.75 86 LEU A N 1
ATOM 662 C CA . LEU A 1 86 ? 11.176 22.041 32.607 1.00 72.75 86 LEU A CA 1
ATOM 663 C C . LEU A 1 86 ? 11.561 23.522 32.492 1.00 72.75 86 LEU A C 1
ATOM 665 O O . LEU A 1 86 ? 11.229 24.298 33.387 1.00 72.75 86 LEU A O 1
ATOM 669 N N . LYS A 1 87 ? 12.160 23.935 31.365 1.00 71.50 87 LYS A N 1
ATOM 670 C CA . LYS A 1 87 ? 12.428 25.352 31.061 1.00 71.50 87 LYS A CA 1
ATOM 671 C C . LYS A 1 87 ? 11.134 26.170 31.032 1.00 71.50 87 LYS A C 1
ATOM 673 O O . LYS A 1 87 ? 11.068 27.213 31.677 1.00 71.50 87 LYS A O 1
ATOM 678 N N . ASN A 1 88 ? 10.076 25.664 30.391 1.00 67.69 88 ASN A N 1
ATOM 679 C CA . ASN A 1 88 ? 8.761 26.316 30.389 1.00 67.69 88 ASN A CA 1
ATOM 680 C C . ASN A 1 88 ? 8.109 26.356 31.775 1.00 67.69 88 ASN A C 1
ATOM 682 O O . ASN A 1 88 ? 7.560 27.390 32.140 1.00 67.69 88 ASN A O 1
ATOM 686 N N . LYS A 1 89 ? 8.204 25.288 32.580 1.00 66.06 89 LYS A N 1
ATOM 687 C CA . LYS A 1 89 ? 7.727 25.310 33.976 1.00 66.06 89 LYS A CA 1
ATOM 688 C C . LYS A 1 89 ? 8.460 26.355 34.820 1.00 66.06 89 LYS A C 1
ATOM 690 O O . LYS A 1 89 ? 7.816 27.064 35.583 1.00 66.06 89 LYS A O 1
ATOM 695 N N . ARG A 1 90 ? 9.782 26.488 34.663 1.00 65.19 90 ARG A N 1
ATOM 696 C CA . ARG A 1 90 ? 10.577 27.533 35.335 1.00 65.19 90 ARG A CA 1
ATOM 697 C C . ARG A 1 90 ? 10.163 28.935 34.870 1.00 65.19 90 ARG A C 1
ATOM 699 O O . ARG A 1 90 ? 10.014 29.829 35.698 1.00 65.19 90 ARG A O 1
ATOM 706 N N . ARG A 1 91 ? 9.892 29.110 33.569 1.00 59.81 91 A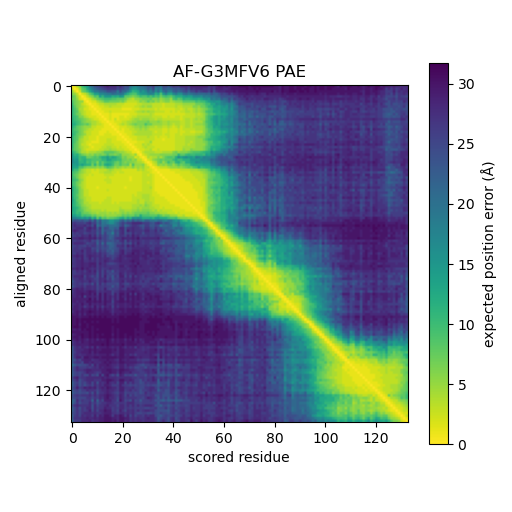RG A N 1
ATOM 707 C CA . ARG A 1 91 ? 9.371 30.361 32.980 1.00 59.81 91 ARG A CA 1
ATOM 708 C C . ARG A 1 91 ? 7.941 30.699 33.419 1.00 59.81 91 ARG A C 1
ATOM 710 O O . ARG A 1 91 ? 7.611 31.877 33.480 1.00 59.81 91 ARG A O 1
ATOM 717 N N . ALA A 1 92 ? 7.128 29.698 33.764 1.00 56.03 92 ALA A N 1
ATOM 718 C CA . ALA A 1 92 ? 5.741 29.853 34.218 1.00 56.03 92 ALA A CA 1
ATOM 719 C C . ALA A 1 92 ? 5.594 30.499 35.612 1.00 56.03 92 ALA A C 1
ATOM 721 O O . ALA A 1 92 ? 4.475 30.735 36.061 1.00 56.03 92 ALA A O 1
ATOM 722 N N . THR A 1 93 ? 6.703 30.826 36.288 1.00 52.59 93 THR A N 1
ATOM 723 C CA . THR A 1 93 ? 6.700 31.752 37.436 1.00 52.59 93 THR A CA 1
ATOM 724 C C . THR A 1 93 ? 6.368 33.193 37.024 1.00 52.59 93 THR A C 1
ATOM 726 O O . THR A 1 93 ? 5.933 33.985 37.855 1.00 52.59 93 THR A O 1
ATOM 729 N N . ARG A 1 94 ? 6.468 33.529 35.730 1.00 55.75 94 ARG A N 1
ATOM 730 C CA . ARG A 1 94 ? 5.732 34.645 35.121 1.00 55.75 94 ARG A CA 1
ATOM 731 C C . ARG A 1 94 ? 4.412 34.087 34.599 1.00 55.75 94 ARG A C 1
ATOM 733 O O . ARG A 1 94 ? 4.429 33.111 33.856 1.00 55.75 94 ARG A O 1
ATOM 740 N N . SER A 1 95 ? 3.314 34.681 35.068 1.00 50.84 95 SER A N 1
ATOM 741 C CA . SER A 1 95 ? 1.956 34.124 35.080 1.00 50.84 95 SER A CA 1
ATOM 742 C C . SER A 1 95 ? 1.626 33.169 33.922 1.00 50.84 95 SER A C 1
ATOM 744 O O . SER A 1 95 ? 1.851 33.490 32.750 1.00 50.84 95 SER A O 1
ATOM 746 N N . PRO A 1 96 ? 1.026 32.000 34.208 1.00 52.22 96 PRO A N 1
ATOM 747 C CA . PRO A 1 96 ? 0.505 31.1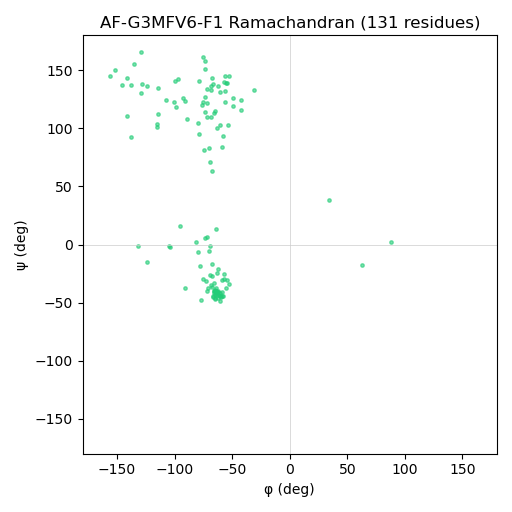73 33.144 1.00 52.22 96 PRO A CA 1
ATOM 748 C C . PRO A 1 96 ? -0.628 31.956 32.480 1.00 52.22 96 PRO A C 1
ATOM 750 O O . PRO A 1 96 ? -1.687 32.160 33.079 1.00 52.22 96 PRO A O 1
ATOM 753 N N . ARG A 1 97 ? -0.452 32.337 31.209 1.00 54.94 97 ARG A N 1
ATOM 754 C CA . ARG A 1 97 ? -1.592 32.517 30.304 1.00 54.94 97 ARG A CA 1
ATOM 755 C C . ARG A 1 97 ? -2.159 31.123 30.045 1.00 54.94 97 ARG A C 1
ATOM 757 O O . ARG A 1 97 ? -1.957 30.520 29.000 1.00 54.94 97 ARG A O 1
ATOM 764 N N . SER A 1 98 ? -2.787 30.579 31.082 1.00 59.09 98 SER A N 1
ATOM 765 C CA . SER A 1 98 ? -3.713 29.472 30.983 1.00 59.09 98 SER A CA 1
ATOM 766 C C . SER A 1 98 ? -4.823 29.987 30.085 1.00 59.09 98 SER A C 1
ATOM 768 O O . SER A 1 98 ? -5.646 30.807 30.500 1.00 59.09 98 SER A O 1
ATOM 770 N N . GLU A 1 99 ? -4.813 29.572 28.824 1.00 62.16 99 GLU A N 1
ATOM 771 C CA . GLU A 1 99 ? -6.055 29.497 28.076 1.00 62.16 99 GLU A CA 1
ATOM 772 C C . GLU A 1 99 ? -6.944 28.552 28.875 1.00 62.16 99 GLU A C 1
ATOM 774 O O . GLU A 1 99 ? -6.839 27.328 28.783 1.00 62.16 99 GLU A O 1
ATOM 779 N N . ARG A 1 100 ? -7.757 29.142 29.759 1.00 61.59 100 ARG A N 1
ATOM 780 C CA . ARG A 1 100 ? -8.824 28.444 30.457 1.00 61.59 100 ARG A CA 1
ATOM 781 C C . ARG A 1 100 ? -9.651 27.793 29.362 1.00 61.59 100 ARG A C 1
ATOM 783 O O . ARG A 1 100 ? -10.418 28.476 28.683 1.00 61.59 100 ARG A O 1
ATOM 790 N N . ARG A 1 101 ? -9.480 26.481 29.175 1.00 60.12 101 ARG A N 1
ATOM 791 C CA . ARG A 1 101 ? -10.461 25.678 28.452 1.00 60.12 101 ARG A CA 1
ATOM 792 C C . ARG A 1 101 ? -11.796 26.036 29.082 1.00 60.12 101 ARG A C 1
ATOM 794 O O . ARG A 1 101 ? -11.942 25.933 30.302 1.00 60.12 101 ARG A O 1
ATOM 801 N N . LYS A 1 102 ? -12.713 26.580 28.282 1.00 67.12 102 LYS A N 1
ATOM 802 C CA . LYS A 1 102 ? -14.043 26.920 28.779 1.00 67.12 102 LYS A CA 1
ATOM 803 C C . LYS A 1 102 ? -14.610 25.634 29.368 1.00 67.12 102 LYS A C 1
ATOM 805 O O . LYS A 1 102 ? -14.632 24.619 28.676 1.00 67.12 102 LYS A O 1
ATOM 810 N N . ALA A 1 103 ? -14.980 25.666 30.644 1.00 72.94 103 ALA A N 1
ATOM 811 C CA . ALA A 1 103 ? -15.686 24.559 31.261 1.00 72.94 103 ALA A CA 1
ATOM 812 C C . ALA A 1 103 ? -17.025 24.434 30.526 1.00 72.94 103 ALA A C 1
ATOM 814 O O . ALA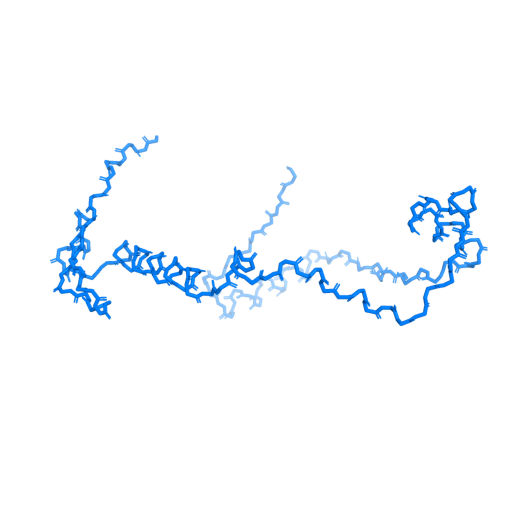 A 1 103 ? -17.918 25.263 30.708 1.00 72.94 103 ALA A O 1
ATOM 815 N N . VAL A 1 104 ? -17.109 23.476 29.603 1.00 75.00 104 VAL A N 1
ATOM 816 C CA . VAL A 1 104 ? -18.359 23.143 28.928 1.00 75.00 104 VAL A CA 1
ATOM 817 C C . VAL A 1 104 ? -19.212 22.438 29.972 1.00 75.00 104 VAL A C 1
ATOM 819 O O . VAL A 1 104 ? -18.760 21.472 30.583 1.00 75.00 104 VAL A O 1
ATOM 822 N N . LYS A 1 105 ? -20.400 22.980 30.240 1.00 79.75 105 LYS A N 1
ATOM 823 C CA . LYS A 1 105 ? -21.355 22.350 31.151 1.00 79.75 105 LYS A CA 1
ATOM 824 C C . LYS A 1 105 ? -21.826 21.044 30.519 1.00 79.75 105 LYS A C 1
ATOM 826 O O . LYS A 1 105 ? -22.073 21.016 29.314 1.00 79.75 105 LYS A O 1
ATOM 831 N N . GLU A 1 106 ? -21.932 19.992 31.319 1.00 81.19 106 GLU A N 1
ATOM 832 C CA . GLU A 1 106 ? -22.529 18.740 30.860 1.00 81.19 106 GLU A CA 1
ATOM 833 C C . GLU A 1 106 ? -23.985 19.009 30.442 1.00 81.19 106 GLU A C 1
ATOM 835 O O . GLU A 1 106 ? -24.696 19.705 31.178 1.00 81.19 106 GLU A O 1
ATOM 840 N N . PRO A 1 107 ? -24.426 18.546 29.256 1.00 82.81 107 PRO A N 1
ATOM 841 C CA . PRO A 1 107 ? -25.775 18.828 28.790 1.00 82.81 107 PRO A CA 1
ATOM 842 C C . PRO A 1 107 ? -26.810 18.121 29.664 1.00 82.81 107 PRO A C 1
ATOM 844 O O . PRO A 1 107 ? -26.607 16.992 30.118 1.00 82.81 107 PRO A O 1
ATOM 847 N N . THR A 1 108 ? -27.937 18.790 29.882 1.00 88.25 108 THR A N 1
ATOM 848 C CA . THR A 1 108 ? -29.036 18.278 30.708 1.00 88.25 108 THR A CA 1
ATOM 849 C C . THR A 1 108 ? -29.778 17.169 29.958 1.00 88.25 108 THR A C 1
ATOM 851 O O . THR A 1 108 ? -29.880 17.203 28.735 1.00 88.25 108 THR A O 1
ATOM 854 N N . GLU A 1 109 ? -30.375 16.208 30.665 1.00 86.44 109 GLU A N 1
ATOM 855 C CA . GLU A 1 109 ? -31.108 15.078 30.060 1.00 86.44 109 GLU A CA 1
ATOM 856 C C . GLU A 1 109 ? -32.195 15.514 29.051 1.00 86.44 109 GLU A C 1
ATOM 858 O O . GLU A 1 109 ? -32.388 14.884 28.013 1.00 86.44 109 GLU A O 1
ATOM 863 N N . LYS A 1 110 ? -32.844 16.663 29.290 1.00 88.38 110 LYS A N 1
ATOM 864 C CA . LYS A 1 110 ? -33.829 17.255 28.365 1.00 88.38 110 LYS A CA 1
ATOM 865 C C . LYS A 1 110 ? -33.207 17.753 27.052 1.00 88.38 110 LYS A C 1
ATOM 867 O O . LYS A 1 110 ? -33.823 17.644 25.992 1.00 88.38 110 LYS A O 1
ATOM 872 N N . GLU A 1 111 ? -31.993 18.297 27.117 1.00 88.81 111 GLU A N 1
ATOM 873 C CA . GLU A 1 111 ? -31.251 18.771 25.942 1.00 88.81 111 GLU A CA 1
ATOM 874 C C . GLU A 1 111 ? -30.776 17.578 25.105 1.00 88.81 111 GLU A C 1
ATOM 876 O O . GLU A 1 111 ? -30.875 17.605 23.879 1.00 88.81 111 GLU A O 1
ATOM 881 N N . TRP A 1 112 ? -30.368 16.493 25.771 1.00 89.19 112 TRP A N 1
ATOM 882 C CA . TRP A 1 112 ? -30.041 15.222 25.126 1.00 89.19 112 TRP A CA 1
ATOM 883 C C . TRP A 1 112 ? -31.236 14.603 24.404 1.00 89.19 112 TRP A C 1
ATOM 885 O O . TRP A 1 112 ? -31.097 14.207 23.250 1.00 89.19 112 TRP A O 1
ATOM 895 N N . ALA A 1 113 ? -32.415 14.560 25.030 1.00 87.31 113 ALA A N 1
ATOM 896 C CA . ALA A 1 113 ? -33.620 14.023 24.393 1.00 87.31 113 ALA A CA 1
ATOM 897 C C . ALA A 1 113 ? -33.986 14.797 23.114 1.00 87.31 113 ALA A C 1
ATOM 899 O O . ALA A 1 113 ? -34.221 14.194 22.068 1.00 87.31 113 ALA A O 1
ATOM 900 N N . THR A 1 114 ? -33.935 16.131 23.179 1.00 91.69 114 THR A N 1
ATOM 901 C CA . THR A 1 114 ? -34.202 17.007 22.024 1.00 91.69 114 THR A CA 1
ATOM 902 C C . THR A 1 114 ? -33.185 16.778 20.898 1.00 91.69 114 THR A C 1
ATOM 904 O O . THR A 1 114 ? -33.539 16.734 19.721 1.00 91.69 114 THR A O 1
ATOM 907 N N . PHE A 1 115 ? -31.909 16.599 21.250 1.00 90.31 115 PHE A N 1
ATOM 908 C CA . PHE A 1 115 ? -30.848 16.295 20.292 1.00 90.31 115 PHE A CA 1
ATOM 909 C C . PHE A 1 115 ? -31.051 14.932 19.614 1.00 90.31 115 PHE A C 1
ATOM 911 O O . PHE A 1 115 ? -30.955 14.836 18.392 1.00 90.31 115 PHE A O 1
ATOM 918 N N . LEU A 1 116 ? -31.376 13.888 20.381 1.00 88.88 116 LEU A N 1
ATOM 919 C CA . LEU A 1 116 ? -31.611 12.541 19.850 1.00 88.88 116 LEU A CA 1
ATOM 920 C C . LEU A 1 116 ? -32.826 12.489 18.914 1.00 88.88 116 LEU A C 1
ATOM 922 O O . LEU A 1 116 ? -32.777 11.807 17.890 1.00 88.88 116 LEU A O 1
ATOM 926 N N . GLU A 1 117 ? -33.885 13.242 19.217 1.00 88.38 117 GLU A N 1
ATOM 927 C CA . GLU A 1 117 ? -35.053 13.378 18.340 1.00 88.38 117 GLU A CA 1
ATOM 928 C C . GLU A 1 117 ? -34.705 14.085 17.018 1.00 88.38 117 GLU A C 1
ATOM 930 O O . GLU A 1 117 ? -35.140 13.672 15.943 1.00 88.38 117 GLU A O 1
ATOM 935 N N . ALA A 1 118 ? -33.860 15.119 17.065 1.00 89.50 118 ALA A N 1
ATOM 936 C CA . ALA A 1 118 ? -33.390 15.793 15.856 1.00 89.50 118 ALA A CA 1
ATOM 937 C C . ALA A 1 118 ? -32.538 14.866 14.967 1.00 89.50 118 ALA A C 1
ATOM 939 O O . AL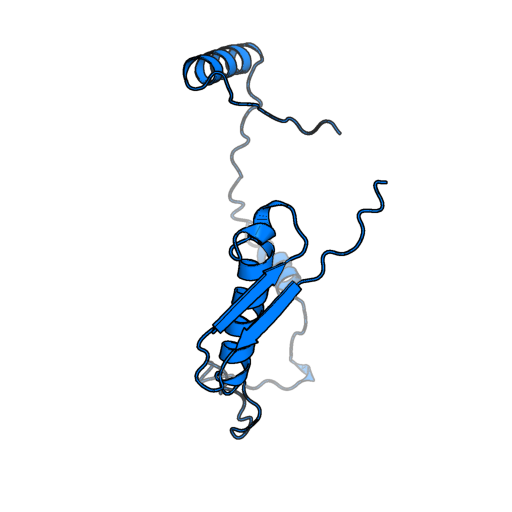A A 1 118 ? -32.683 14.884 13.742 1.00 89.50 118 ALA A O 1
ATOM 940 N N . VAL A 1 119 ? -31.683 14.035 15.573 1.00 87.94 119 VAL A N 1
ATOM 941 C CA . VAL A 1 119 ? -30.839 13.065 14.855 1.00 87.94 119 VAL A CA 1
ATOM 942 C C . VAL A 1 119 ? -31.684 11.970 14.203 1.00 87.94 119 VAL A C 1
ATOM 944 O O . VAL A 1 119 ? -31.476 11.668 13.028 1.00 87.94 119 VAL A O 1
ATOM 947 N N . SER A 1 120 ? -32.671 11.420 14.918 1.00 86.00 120 SER A N 1
ATOM 948 C CA . SER A 1 120 ? -33.540 10.363 14.382 1.00 86.00 120 SER A CA 1
ATOM 949 C C . SER A 1 120 ? -34.423 10.849 13.229 1.00 86.00 120 SER A C 1
ATOM 951 O O . SER A 1 120 ? -34.669 10.099 12.283 1.00 86.00 120 SER A O 1
ATOM 953 N N . LYS A 1 121 ? -34.848 12.120 13.262 1.00 90.06 121 LYS A N 1
ATOM 954 C CA . LYS A 1 121 ? -35.587 12.767 12.170 1.00 90.06 121 LYS A CA 1
ATOM 955 C C . LYS A 1 121 ? -34.732 12.990 10.919 1.00 90.06 121 LYS A C 1
ATOM 957 O O . LYS A 1 121 ? -35.266 12.930 9.814 1.00 90.06 121 LYS A O 1
ATOM 962 N N . ALA A 1 122 ? -33.442 13.286 11.082 1.00 89.94 122 ALA A N 1
ATOM 963 C CA . ALA A 1 122 ? -32.536 13.539 9.965 1.00 89.94 122 ALA A CA 1
ATOM 964 C C . ALA A 1 122 ? -32.101 12.240 9.272 1.00 89.94 122 ALA A C 1
ATOM 966 O O . ALA A 1 122 ? -32.195 12.143 8.050 1.00 89.94 122 ALA A O 1
ATOM 967 N N . GLU A 1 123 ? -31.674 11.234 10.042 1.00 87.56 123 GLU A N 1
ATOM 968 C CA . GLU A 1 123 ? -31.293 9.926 9.511 1.00 87.56 123 GLU A CA 1
ATOM 969 C C . GLU A 1 123 ? -31.751 8.778 10.427 1.00 87.56 123 GLU A C 1
ATOM 971 O O . GLU A 1 123 ? -31.155 8.542 11.480 1.00 87.56 123 GLU A O 1
ATOM 976 N N . PRO A 1 124 ? -32.735 7.961 10.007 1.00 81.31 124 PRO A N 1
ATOM 977 C CA . PRO A 1 124 ? -33.267 6.874 10.834 1.00 81.31 124 PRO A CA 1
ATOM 978 C C . PRO A 1 124 ? -32.288 5.700 11.023 1.00 81.31 124 PRO A C 1
ATOM 980 O O . PRO A 1 124 ? -32.591 4.759 11.752 1.00 81.31 124 PRO A O 1
ATOM 983 N N . ARG A 1 125 ? -31.129 5.719 10.348 1.00 83.75 125 ARG A N 1
ATOM 984 C CA . ARG A 1 125 ? -30.062 4.707 10.454 1.00 83.75 125 ARG A CA 1
ATOM 985 C C . ARG A 1 125 ? -28.845 5.177 11.254 1.00 83.75 125 ARG A C 1
ATOM 987 O O . ARG A 1 125 ? -27.899 4.406 11.401 1.00 83.75 125 ARG A O 1
ATOM 994 N N . ALA A 1 126 ? -28.845 6.413 11.749 1.00 80.62 126 ALA A N 1
ATOM 995 C CA . ALA A 1 126 ? -27.754 6.909 12.571 1.00 80.62 126 ALA A CA 1
ATOM 996 C C . ALA A 1 126 ? -27.730 6.178 13.924 1.00 80.62 126 ALA A C 1
ATOM 998 O O . ALA A 1 126 ? -28.765 5.977 14.558 1.00 80.62 126 ALA A O 1
ATOM 999 N N . ALA A 1 127 ? -26.537 5.794 14.374 1.00 76.75 127 ALA A N 1
ATOM 1000 C CA . ALA A 1 127 ? -26.314 5.204 15.688 1.00 76.75 127 ALA A CA 1
ATOM 1001 C C . ALA A 1 127 ? -25.275 6.034 16.445 1.00 76.75 127 ALA A C 1
ATOM 1003 O O . ALA A 1 127 ? -24.250 6.420 15.882 1.00 76.75 127 ALA A O 1
ATOM 1004 N N . ILE A 1 128 ? -25.537 6.299 17.724 1.00 80.31 128 ILE A N 1
ATOM 1005 C CA . ILE A 1 128 ? -24.604 6.988 18.619 1.00 80.31 128 ILE A CA 1
ATOM 1006 C C . ILE A 1 128 ? -24.057 5.953 19.593 1.00 80.31 128 ILE A C 1
ATOM 1008 O O . ILE A 1 128 ? -24.818 5.271 20.275 1.00 80.31 128 ILE A O 1
ATOM 1012 N N . LEU A 1 129 ? -22.732 5.835 19.646 1.00 73.38 129 LEU A N 1
ATOM 1013 C CA . LEU A 1 129 ? -22.037 4.965 20.587 1.00 73.38 129 LEU A CA 1
ATOM 1014 C C . LEU A 1 129 ? -21.516 5.822 21.740 1.00 73.38 129 LEU A C 1
ATOM 1016 O O . LEU A 1 129 ? -20.757 6.766 21.518 1.00 73.38 129 LEU A O 1
ATOM 1020 N N . SER A 1 130 ? -21.921 5.497 22.964 1.00 79.12 130 SER A N 1
ATOM 1021 C CA . SER A 1 130 ? -21.288 6.021 24.170 1.00 79.12 130 SER A CA 1
ATOM 1022 C C . SER A 1 130 ? -20.278 5.002 24.692 1.00 79.12 130 SER A C 1
ATOM 1024 O O . SER A 1 130 ? -20.491 3.792 24.623 1.00 79.12 130 SER A O 1
ATOM 1026 N N . VAL A 1 131 ? -19.148 5.496 25.195 1.00 73.25 131 VAL A N 1
ATOM 1027 C C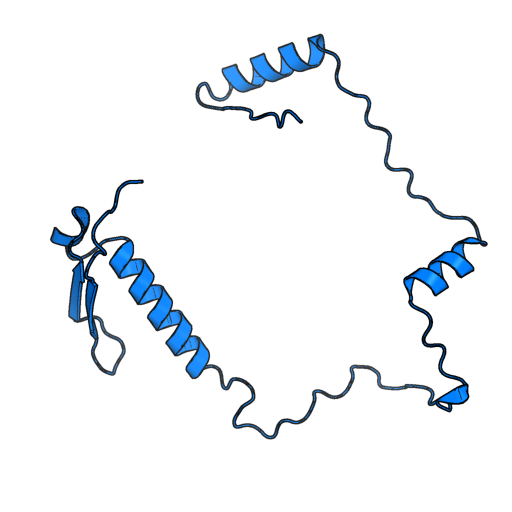A . VAL A 1 131 ? -18.159 4.658 25.876 1.00 73.25 131 VAL A CA 1
ATOM 1028 C C . VAL A 1 131 ? -18.544 4.626 27.348 1.00 73.25 131 VAL A C 1
ATOM 1030 O O . VAL A 1 131 ? -18.419 5.635 28.040 1.00 73.25 131 VAL A O 1
ATOM 1033 N N . THR A 1 132 ? -19.055 3.490 27.814 1.00 64.69 132 THR A N 1
ATOM 1034 C CA . THR A 1 132 ? -19.197 3.225 29.249 1.00 64.69 132 THR A CA 1
ATOM 1035 C C . THR A 1 132 ? -17.836 2.810 29.821 1.00 64.69 132 THR A C 1
ATOM 1037 O O . THR A 1 132 ? -17.107 2.100 29.122 1.00 64.69 132 THR A O 1
ATOM 1040 N N . PRO A 1 133 ? -17.470 3.264 31.032 1.00 56.19 133 PRO A N 1
ATOM 1041 C CA . PRO A 1 133 ? -16.212 2.895 31.683 1.00 56.19 133 PRO A CA 1
ATOM 1042 C C . PRO A 1 133 ? -16.109 1.398 31.997 1.00 56.19 133 PRO A C 1
ATOM 1044 O O . PRO A 1 133 ? -17.168 0.748 32.164 1.00 56.19 133 PRO A O 1
#

Secondary structure (DSSP, 8-state):
---PPPPPEEEEE-TTS-EEEEEESSGGGGGS--HHHHHHHHHHHHHHHHHHS--SSSS----PPPS-S------GGG-----HHHHHHHHTTS---------PPPPPHHHHHHHHHHHHHH-TT--------

Solvent-accessible surface area (backbone atoms only — not comparable to full-atom values): 8901 Å² total; per-residue (Å²): 133,88,86,68,76,83,74,56,70,53,69,44,66,46,96,89,67,51,75,78,48,45,44,34,75,46,89,59,15,81,71,46,65,30,72,67,56,52,51,52,52,50,50,52,52,51,50,52,50,52,70,69,42,81,68,77,74,85,55,83,84,66,72,75,76,72,96,61,93,77,76,86,85,68,59,78,92,70,59,79,82,69,50,70,69,56,54,47,57,64,53,42,78,54,74,71,84,66,78,70,73,76,83,74,75,81,79,51,72,70,58,50,52,56,50,53,54,53,48,48,73,74,38,83,82,70,80,87,85,80,86,76,135

InterPro domains:
  IPR007527 Zinc finger, SWIM-type [PS50966] (9-45)

Mean predicted aligned error: 19.64 Å